Protein AF-A0A450UJD9-F1 (afdb_monomer)

Nearest PDB structures (foldseek):
  4j2n-assembly1_A  TM=7.453E-01  e=4.910E-01  Pukovnikvirus pukovnik
  7u5e-assembly1_J  TM=8.556E-01  e=4.283E+00  Aeromonas salmonicida
  2zn9-assembly1_B  TM=4.484E-01  e=8.438E-01  Homo sapiens
  5gpe-assembly1_A  TM=5.644E-01  e=4.904E+00  Cupriavidus metallidurans CH34

Structure (mmCIF, N/CA/C/O backbone):
data_AF-A0A450UJD9-F1
#
_entry.id   AF-A0A450UJD9-F1
#
loop_
_atom_site.group_PDB
_atom_site.id
_atom_site.type_symbol
_atom_site.label_atom_id
_atom_site.label_alt_id
_atom_site.label_comp_id
_atom_site.label_asym_id
_atom_site.label_entity_id
_atom_site.label_seq_id
_atom_site.pdbx_PDB_ins_code
_atom_site.Cartn_x
_atom_site.Cartn_y
_atom_site.Cartn_z
_atom_site.occupancy
_atom_site.B_iso_or_equiv
_atom_site.auth_seq_id
_atom_site.auth_comp_id
_atom_site.auth_asym_id
_atom_site.auth_atom_id
_atom_site.pdbx_PDB_model_num
ATOM 1 N N . MET A 1 1 ? 23.755 -6.854 -14.951 1.00 49.66 1 MET A N 1
ATOM 2 C CA . MET A 1 1 ? 22.302 -6.940 -14.705 1.00 49.66 1 MET A CA 1
ATOM 3 C C . MET A 1 1 ? 21.969 -5.825 -13.733 1.00 49.66 1 MET A C 1
ATOM 5 O O . MET A 1 1 ? 22.629 -5.805 -12.698 1.00 49.66 1 MET A O 1
ATOM 9 N N . PRO A 1 2 ? 21.088 -4.858 -14.049 1.00 47.31 2 PRO A N 1
ATOM 10 C CA . PRO A 1 2 ? 20.598 -3.959 -13.009 1.00 47.31 2 PRO A CA 1
ATOM 11 C C . PRO A 1 2 ? 19.969 -4.842 -11.929 1.00 47.31 2 PRO A C 1
ATOM 13 O O . PRO A 1 2 ? 19.219 -5.763 -12.255 1.00 47.31 2 PRO A O 1
ATOM 16 N N . ALA A 1 3 ? 20.377 -4.654 -10.676 1.00 50.16 3 ALA A N 1
ATOM 17 C CA . ALA A 1 3 ? 19.696 -5.294 -9.568 1.00 50.16 3 ALA A CA 1
ATOM 18 C C . ALA A 1 3 ? 18.275 -4.737 -9.589 1.00 50.16 3 ALA A C 1
ATOM 20 O O . ALA A 1 3 ? 18.065 -3.539 -9.423 1.00 50.16 3 ALA A O 1
ATOM 21 N N . ASP A 1 4 ? 17.313 -5.586 -9.923 1.00 59.97 4 ASP A N 1
ATOM 22 C CA . ASP A 1 4 ? 15.914 -5.281 -9.700 1.00 59.97 4 ASP A CA 1
ATOM 23 C C . ASP A 1 4 ? 15.787 -5.215 -8.176 1.00 59.97 4 ASP A C 1
ATOM 25 O O . ASP A 1 4 ? 15.687 -6.243 -7.508 1.00 59.97 4 ASP A O 1
ATOM 29 N N . ASP A 1 5 ? 15.938 -4.018 -7.600 1.00 68.38 5 ASP A N 1
ATOM 30 C CA . ASP A 1 5 ? 16.044 -3.829 -6.146 1.00 68.38 5 ASP A CA 1
ATOM 31 C C . ASP A 1 5 ? 14.769 -4.296 -5.404 1.00 68.38 5 ASP A C 1
ATOM 33 O O . ASP A 1 5 ? 14.683 -4.229 -4.179 1.00 68.38 5 ASP A O 1
ATOM 37 N N . GLY A 1 6 ? 13.752 -4.757 -6.144 1.00 78.94 6 GLY A N 1
ATOM 38 C CA . GLY A 1 6 ? 12.512 -5.331 -5.636 1.00 78.94 6 GLY A CA 1
ATOM 39 C C . GLY A 1 6 ? 11.514 -4.282 -5.164 1.00 78.94 6 GLY A C 1
ATOM 40 O O . GLY A 1 6 ? 10.486 -4.636 -4.594 1.00 78.94 6 GLY A O 1
ATOM 41 N N . TYR A 1 7 ? 11.802 -2.997 -5.380 1.00 86.94 7 TYR A N 1
ATOM 42 C CA . TYR A 1 7 ? 10.938 -1.889 -4.995 1.00 86.94 7 TYR A CA 1
ATOM 43 C C . TYR A 1 7 ? 9.885 -1.601 -6.067 1.00 86.94 7 TYR A C 1
ATOM 45 O O . TYR A 1 7 ? 10.168 -1.592 -7.260 1.00 86.94 7 TYR A O 1
ATOM 53 N N . LEU A 1 8 ? 8.669 -1.307 -5.619 1.00 88.56 8 LEU A N 1
ATOM 54 C CA . LEU A 1 8 ? 7.514 -1.008 -6.457 1.00 88.56 8 LEU A CA 1
ATOM 55 C C . LEU A 1 8 ? 7.226 0.493 -6.443 1.00 88.56 8 LEU A C 1
ATOM 57 O O . LEU A 1 8 ? 7.186 1.104 -5.377 1.00 88.56 8 LEU A O 1
ATOM 61 N N . ASP A 1 9 ? 6.956 1.094 -7.596 1.00 90.44 9 ASP A N 1
ATOM 62 C CA . ASP A 1 9 ? 6.382 2.442 -7.640 1.00 90.44 9 ASP A CA 1
ATOM 63 C C . ASP A 1 9 ? 4.939 2.439 -7.101 1.00 90.44 9 ASP A C 1
ATOM 65 O O . ASP A 1 9 ? 4.311 1.386 -6.973 1.00 90.44 9 ASP A O 1
ATOM 69 N N . LEU A 1 10 ? 4.386 3.619 -6.796 1.00 89.25 10 LEU A N 1
ATOM 70 C CA . LEU A 1 10 ? 3.059 3.764 -6.173 1.00 89.25 10 LEU A CA 1
ATOM 71 C C . LEU A 1 10 ? 1.951 2.979 -6.897 1.00 89.25 10 LEU A C 1
ATOM 73 O O . LEU A 1 10 ? 1.140 2.325 -6.246 1.00 89.25 10 LEU A O 1
ATOM 77 N N . ASP A 1 11 ? 1.921 3.029 -8.229 1.00 89.62 11 ASP A N 1
ATOM 78 C CA . ASP A 1 11 ? 0.897 2.348 -9.029 1.00 89.62 11 ASP A CA 1
ATOM 79 C C . ASP A 1 11 ? 1.042 0.815 -8.966 1.00 89.62 11 ASP A C 1
ATOM 81 O O . ASP A 1 11 ? 0.069 0.096 -8.734 1.00 89.62 11 ASP A O 1
ATOM 85 N N . ALA A 1 12 ? 2.275 0.309 -9.067 1.00 90.38 12 ALA A N 1
ATOM 86 C CA . ALA A 1 12 ? 2.565 -1.119 -8.954 1.00 90.38 12 ALA A CA 1
ATOM 87 C C . ALA A 1 12 ? 2.287 -1.647 -7.536 1.00 90.38 12 ALA A C 1
ATOM 89 O O . ALA A 1 12 ? 1.687 -2.708 -7.371 1.00 90.38 12 ALA A O 1
ATOM 90 N N . ALA A 1 13 ? 2.657 -0.878 -6.511 1.00 90.88 13 ALA A N 1
ATOM 91 C CA . ALA A 1 13 ? 2.377 -1.175 -5.111 1.00 90.88 13 ALA A CA 1
ATOM 92 C C . ALA A 1 13 ? 0.867 -1.218 -4.821 1.00 90.88 13 ALA A C 1
ATOM 94 O O . ALA A 1 13 ? 0.388 -2.119 -4.130 1.00 90.88 13 ALA A O 1
ATOM 95 N N . ALA A 1 14 ? 0.102 -0.282 -5.387 1.00 90.75 14 ALA A N 1
ATOM 96 C CA . ALA A 1 14 ? -1.349 -0.233 -5.242 1.00 90.75 14 ALA A CA 1
ATOM 97 C C . ALA A 1 14 ? -2.021 -1.470 -5.856 1.00 90.75 14 ALA A C 1
ATOM 99 O O . ALA A 1 14 ? -2.860 -2.102 -5.211 1.00 90.75 14 ALA A O 1
ATOM 100 N N . ARG A 1 15 ? -1.584 -1.882 -7.056 1.00 90.69 15 ARG A N 1
ATOM 101 C CA . ARG A 1 15 ? -2.047 -3.119 -7.708 1.00 90.69 15 ARG A CA 1
ATOM 102 C C . ARG A 1 15 ? -1.669 -4.371 -6.927 1.00 90.69 15 ARG A C 1
ATOM 104 O O . ARG A 1 15 ? -2.482 -5.281 -6.827 1.00 90.69 15 ARG A O 1
ATOM 111 N N . PHE A 1 16 ? -0.469 -4.401 -6.351 1.00 88.50 16 PHE A N 1
ATOM 112 C CA . PHE A 1 16 ? 0.021 -5.532 -5.566 1.00 88.50 16 PHE A CA 1
ATOM 113 C C . PHE A 1 16 ? -0.840 -5.805 -4.323 1.00 88.50 16 PHE A C 1
ATOM 115 O O . PHE A 1 16 ? -1.095 -6.958 -3.988 1.00 88.50 16 PHE A O 1
ATOM 122 N N . VAL A 1 17 ? -1.319 -4.749 -3.658 1.00 87.88 17 VAL A N 1
ATOM 123 C CA . VAL A 1 17 ? -2.173 -4.853 -2.460 1.00 87.88 17 VAL A CA 1
ATOM 124 C C . VAL A 1 17 ? -3.670 -4.853 -2.808 1.00 87.88 17 VAL A C 1
ATOM 126 O O . VAL A 1 17 ? -4.501 -5.208 -1.977 1.00 87.88 17 VAL A O 1
ATOM 129 N N . GLY A 1 18 ? -4.028 -4.490 -4.042 1.00 89.69 18 GLY A N 1
ATOM 130 C CA . GLY A 1 18 ? -5.411 -4.475 -4.518 1.00 89.69 18 GLY A CA 1
ATOM 131 C C . GLY A 1 18 ? -6.219 -3.263 -4.046 1.00 89.69 18 GLY A C 1
ATOM 132 O O . GLY A 1 18 ? -7.420 -3.384 -3.814 1.00 89.69 18 GLY A O 1
ATOM 133 N N . ILE A 1 19 ? -5.581 -2.099 -3.891 1.00 90.19 19 ILE A N 1
ATOM 134 C CA . ILE A 1 19 ? -6.241 -0.846 -3.486 1.00 90.19 19 ILE A CA 1
ATOM 135 C C . ILE A 1 19 ? -6.008 0.271 -4.506 1.00 90.19 19 ILE A C 1
ATOM 137 O O . ILE A 1 19 ? -5.142 0.176 -5.371 1.00 90.19 19 ILE A O 1
ATOM 141 N N . ALA A 1 20 ? -6.775 1.359 -4.403 1.00 92.19 20 ALA A N 1
ATOM 142 C CA . ALA A 1 20 ? -6.560 2.530 -5.244 1.00 92.19 20 ALA A CA 1
ATOM 143 C C . ALA A 1 20 ? -5.239 3.243 -4.875 1.00 92.19 20 ALA A C 1
ATOM 145 O O . ALA A 1 20 ? -4.939 3.393 -3.686 1.00 92.19 20 ALA A O 1
ATOM 146 N N . PRO A 1 21 ? -4.477 3.771 -5.852 1.00 89.62 21 PRO A N 1
ATOM 147 C CA . PRO A 1 21 ? -3.206 4.452 -5.585 1.00 89.62 21 PRO A CA 1
ATOM 148 C C . PRO A 1 21 ? -3.369 5.692 -4.697 1.00 89.62 21 PRO A C 1
ATOM 150 O O . PRO A 1 21 ? -2.499 5.984 -3.881 1.00 89.62 21 PRO A O 1
ATOM 153 N N . GLY A 1 22 ? -4.509 6.386 -4.787 1.00 90.25 22 GLY A N 1
ATOM 154 C CA . GLY A 1 22 ? -4.832 7.501 -3.894 1.00 90.25 22 GLY A CA 1
ATOM 155 C C . GLY A 1 22 ? -5.035 7.079 -2.434 1.00 90.25 22 GLY A C 1
ATOM 156 O O . GLY A 1 22 ? -4.656 7.819 -1.531 1.00 90.25 22 GLY A O 1
ATOM 157 N N . GLU A 1 23 ? -5.581 5.886 -2.187 1.00 88.38 23 GLU A N 1
ATOM 158 C CA . G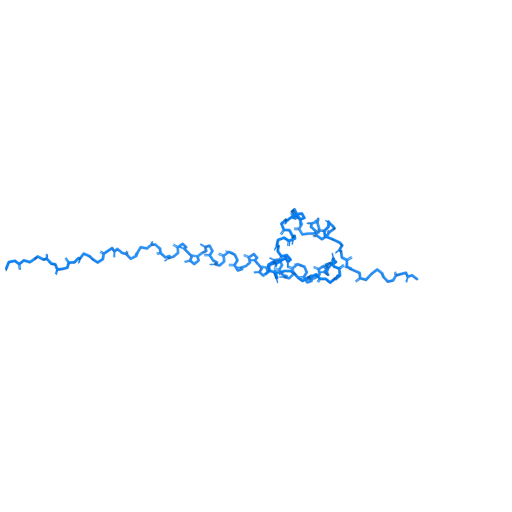LU A 1 23 ? -5.702 5.335 -0.829 1.00 88.38 23 GLU A CA 1
ATOM 159 C C . GLU A 1 23 ? -4.333 4.909 -0.294 1.00 88.38 23 GLU A C 1
ATOM 161 O O . GLU A 1 23 ? -4.000 5.189 0.857 1.00 88.38 23 GLU A O 1
ATOM 166 N N . LEU A 1 24 ? -3.495 4.316 -1.150 1.00 89.56 24 LEU A N 1
ATOM 167 C CA . LEU A 1 24 ? -2.128 3.967 -0.780 1.00 89.56 24 LEU A CA 1
ATOM 168 C C . LEU A 1 24 ? -1.281 5.206 -0.435 1.00 89.56 24 LEU A C 1
ATOM 170 O O . LEU A 1 24 ? -0.538 5.180 0.546 1.00 89.56 24 LEU A O 1
ATOM 174 N N . ASP A 1 25 ? -1.410 6.311 -1.180 1.00 89.75 25 ASP A N 1
ATOM 175 C CA . ASP A 1 25 ? -0.703 7.562 -0.856 1.00 89.75 25 ASP A CA 1
ATOM 176 C C . AS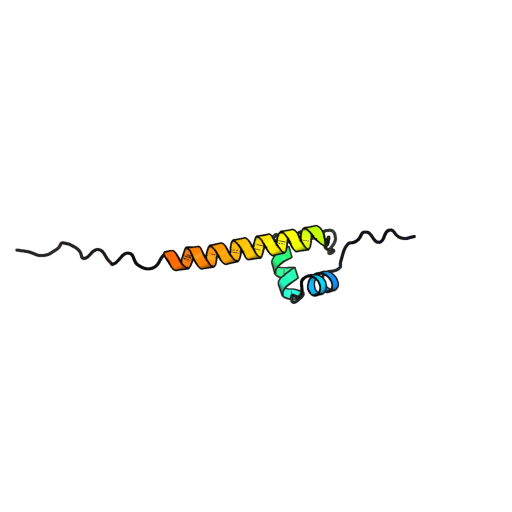P A 1 25 ? -1.165 8.144 0.488 1.00 89.75 25 ASP A C 1
ATOM 178 O O . ASP A 1 25 ? -0.336 8.609 1.271 1.00 89.75 25 ASP A O 1
ATOM 182 N N . LYS A 1 26 ? -2.463 8.060 0.815 1.00 90.44 26 LYS A N 1
ATOM 183 C CA . LYS A 1 26 ? -2.970 8.463 2.139 1.00 90.44 26 LYS A CA 1
ATOM 184 C C . LYS A 1 26 ? -2.344 7.633 3.258 1.00 90.44 26 LYS A C 1
ATOM 186 O O . LYS A 1 26 ? -1.906 8.210 4.250 1.00 90.44 26 LYS A O 1
ATOM 191 N N . LEU A 1 27 ? -2.251 6.313 3.088 1.00 87.06 27 LEU A N 1
ATOM 192 C CA . LEU A 1 27 ? -1.609 5.419 4.058 1.00 87.06 27 LEU A CA 1
ATOM 193 C C . LEU A 1 27 ? -0.117 5.730 4.227 1.00 87.06 27 LEU A C 1
ATOM 195 O O . LEU A 1 27 ? 0.389 5.764 5.349 1.00 87.06 27 LEU A O 1
ATOM 199 N N . ALA A 1 28 ? 0.580 6.017 3.127 1.00 88.19 28 ALA A N 1
ATOM 200 C CA . ALA A 1 28 ? 1.979 6.424 3.169 1.00 88.19 28 ALA A CA 1
ATOM 201 C C . ALA A 1 28 ? 2.161 7.763 3.906 1.00 88.19 28 ALA A C 1
ATOM 203 O O . ALA A 1 28 ? 3.049 7.893 4.746 1.00 88.19 28 ALA A O 1
ATOM 204 N N . ARG A 1 29 ? 1.293 8.753 3.649 1.00 87.12 29 ARG A N 1
ATOM 205 C CA . ARG A 1 29 ? 1.302 10.046 4.360 1.00 87.12 29 ARG A CA 1
ATOM 206 C C . ARG A 1 29 ? 0.955 9.917 5.839 1.00 87.12 29 ARG A C 1
ATOM 208 O O . ARG A 1 29 ? 1.505 10.652 6.649 1.00 87.12 29 ARG A O 1
ATOM 215 N N . ALA A 1 30 ? 0.065 8.993 6.187 1.00 85.88 30 ALA A N 1
ATOM 216 C CA . ALA A 1 30 ? -0.291 8.692 7.570 1.00 85.88 30 ALA A CA 1
ATOM 217 C C . ALA A 1 30 ? 0.819 7.937 8.327 1.00 85.88 30 ALA A C 1
ATOM 219 O O . ALA A 1 30 ? 0.698 7.727 9.530 1.00 85.88 30 ALA A O 1
ATOM 220 N N . GLY A 1 31 ? 1.888 7.517 7.638 1.00 84.56 31 GLY A N 1
ATOM 221 C CA . GLY A 1 31 ? 2.982 6.739 8.220 1.00 84.56 31 GLY A CA 1
ATOM 222 C C . GLY A 1 31 ? 2.652 5.260 8.432 1.00 84.56 31 GLY A C 1
ATOM 223 O O . GLY A 1 31 ? 3.476 4.534 8.983 1.00 84.56 31 GLY A O 1
ATOM 224 N N . ALA A 1 32 ? 1.485 4.793 7.974 1.00 84.81 32 ALA A N 1
ATOM 225 C CA . ALA A 1 32 ? 1.090 3.387 8.050 1.00 84.81 32 ALA A CA 1
ATOM 226 C C . ALA A 1 32 ? 1.954 2.497 7.142 1.00 84.81 32 ALA A C 1
ATOM 228 O O . ALA A 1 32 ? 2.170 1.320 7.424 1.00 84.81 32 ALA A O 1
ATOM 229 N N . VAL A 1 33 ? 2.478 3.065 6.051 1.00 86.25 33 VAL A N 1
ATOM 230 C CA . VAL A 1 33 ? 3.341 2.367 5.097 1.00 86.25 33 VAL A CA 1
ATOM 231 C C . VAL A 1 33 ? 4.598 3.188 4.822 1.00 86.25 33 VAL A C 1
ATOM 233 O O . VAL A 1 33 ? 4.520 4.380 4.535 1.00 86.25 33 VAL A O 1
ATOM 236 N N . GLN A 1 34 ? 5.765 2.542 4.868 1.00 84.25 34 GLN A N 1
ATOM 237 C CA . GLN A 1 34 ? 7.043 3.191 4.573 1.00 84.25 34 GLN A CA 1
ATOM 238 C C . GLN A 1 34 ? 7.316 3.223 3.066 1.00 84.25 34 GLN A C 1
ATOM 240 O O . GLN A 1 34 ? 7.180 2.205 2.383 1.00 84.25 34 GLN A O 1
ATOM 245 N N . ARG A 1 35 ? 7.753 4.386 2.573 1.00 87.06 35 ARG A N 1
ATOM 246 C CA . ARG A 1 35 ? 8.246 4.584 1.205 1.00 87.06 35 ARG A CA 1
ATOM 247 C C . ARG A 1 35 ? 9.657 5.162 1.226 1.00 87.06 35 ARG A C 1
ATOM 249 O O . ARG A 1 35 ? 9.939 6.051 2.025 1.00 87.06 35 ARG A O 1
ATOM 256 N N . GLU A 1 36 ? 10.508 4.697 0.323 1.00 85.62 36 GLU A N 1
ATOM 257 C CA . GLU A 1 36 ? 11.885 5.161 0.142 1.00 85.62 36 GLU A CA 1
ATOM 258 C C . GLU A 1 36 ? 12.014 5.739 -1.268 1.00 85.62 36 GLU A C 1
ATOM 260 O O . GLU A 1 36 ? 11.731 5.057 -2.250 1.00 85.62 36 GLU A O 1
ATOM 265 N N . ASN A 1 37 ? 12.366 7.024 -1.384 1.00 83.75 37 ASN A N 1
ATOM 266 C CA . ASN A 1 37 ? 12.484 7.732 -2.670 1.00 83.75 37 ASN A CA 1
ATOM 267 C C . ASN A 1 37 ? 11.248 7.603 -3.592 1.00 83.75 37 ASN A C 1
ATOM 269 O O . ASN A 1 37 ? 11.372 7.554 -4.811 1.00 83.75 37 ASN A O 1
ATOM 273 N N . GLY A 1 38 ? 10.044 7.530 -3.010 1.00 82.56 38 GLY A N 1
ATOM 274 C CA . GLY A 1 38 ? 8.788 7.370 -3.760 1.00 82.56 38 GLY A CA 1
ATOM 275 C C . GLY A 1 38 ? 8.441 5.927 -4.141 1.00 82.56 38 GLY A C 1
ATOM 276 O O . GLY A 1 38 ? 7.387 5.701 -4.734 1.00 82.56 38 GLY A O 1
ATOM 277 N N . ARG A 1 39 ? 9.273 4.958 -3.751 1.00 88.38 39 ARG A N 1
ATOM 278 C CA . ARG A 1 39 ? 9.070 3.531 -4.000 1.00 88.38 39 ARG A CA 1
ATOM 279 C C . ARG A 1 39 ? 8.763 2.761 -2.720 1.00 88.38 39 ARG A C 1
ATOM 281 O O . ARG A 1 39 ? 9.059 3.204 -1.611 1.00 88.38 39 ARG A O 1
ATOM 288 N N . PHE A 1 40 ? 8.176 1.585 -2.878 1.00 88.81 40 PHE A N 1
ATOM 289 C CA . PHE A 1 40 ? 7.648 0.748 -1.812 1.00 88.81 40 PHE A CA 1
ATOM 290 C C . PHE A 1 40 ? 8.318 -0.617 -1.823 1.00 88.81 40 PHE A C 1
ATOM 292 O O . PHE A 1 40 ? 8.335 -1.306 -2.838 1.00 88.81 40 PHE A O 1
ATOM 299 N N . HIS A 1 41 ? 8.815 -1.046 -0.668 1.00 89.56 41 HIS A N 1
ATOM 300 C CA . HIS A 1 41 ? 9.295 -2.412 -0.510 1.00 89.56 41 HIS A CA 1
ATOM 301 C C . HIS A 1 41 ? 8.094 -3.363 -0.298 1.00 89.56 41 HIS A C 1
ATOM 303 O O . HIS A 1 41 ? 7.361 -3.165 0.676 1.00 89.56 41 HIS A O 1
ATOM 309 N N . PRO A 1 42 ? 7.907 -4.435 -1.094 1.00 86.94 42 PRO A N 1
ATOM 310 C CA . PRO A 1 42 ? 6.708 -5.284 -1.073 1.00 86.94 42 PRO A CA 1
ATOM 311 C C . PRO A 1 42 ? 6.381 -5.854 0.312 1.00 86.94 42 PRO A C 1
ATOM 313 O O . PRO A 1 42 ? 5.257 -5.753 0.795 1.00 86.94 42 PRO A O 1
ATOM 316 N N . LEU A 1 43 ? 7.388 -6.396 1.007 1.00 86.50 43 LEU A N 1
ATOM 317 C CA . LEU A 1 43 ? 7.197 -6.967 2.347 1.00 86.50 43 LEU A CA 1
ATOM 318 C C . LEU A 1 43 ? 6.820 -5.917 3.405 1.00 86.50 43 LEU A C 1
ATOM 320 O O . LEU A 1 43 ? 5.971 -6.175 4.257 1.00 86.50 43 LEU A O 1
ATOM 324 N N . ARG A 1 44 ? 7.428 -4.722 3.355 1.00 86.94 44 ARG A N 1
ATOM 325 C CA . ARG A 1 44 ? 7.120 -3.636 4.302 1.00 86.94 44 ARG A CA 1
ATOM 326 C C . ARG A 1 44 ? 5.742 -3.043 4.026 1.00 86.94 44 ARG A C 1
ATOM 328 O O . ARG A 1 44 ? 5.026 -2.724 4.969 1.00 86.94 44 ARG A O 1
ATOM 335 N N . LEU A 1 45 ? 5.376 -2.958 2.749 1.00 88.56 45 LEU A N 1
ATOM 336 C CA . LEU A 1 45 ? 4.060 -2.550 2.274 1.00 88.56 45 LEU A CA 1
ATOM 337 C C . LEU A 1 45 ? 2.958 -3.446 2.845 1.00 88.56 45 LEU A C 1
ATOM 339 O O . LEU A 1 45 ? 2.047 -2.945 3.501 1.00 88.56 45 LEU A O 1
ATOM 343 N N . VAL A 1 46 ? 3.078 -4.765 2.670 1.00 88.50 46 VAL A N 1
ATOM 344 C CA . VAL A 1 46 ? 2.092 -5.727 3.189 1.00 88.50 46 VAL A CA 1
ATOM 345 C C . VAL A 1 46 ? 2.019 -5.670 4.711 1.00 88.50 46 VAL A C 1
ATOM 347 O O . VAL A 1 46 ? 0.924 -5.616 5.267 1.00 88.50 46 VAL A O 1
ATOM 350 N N . ARG A 1 47 ? 3.170 -5.634 5.395 1.00 88.25 47 ARG A N 1
ATOM 351 C CA . ARG A 1 47 ? 3.215 -5.557 6.860 1.00 88.25 47 ARG A CA 1
ATOM 352 C C . ARG A 1 47 ? 2.488 -4.317 7.387 1.00 88.25 47 ARG A C 1
ATOM 354 O O . ARG A 1 47 ? 1.629 -4.457 8.252 1.00 88.25 47 ARG A O 1
ATOM 361 N N . GLY A 1 48 ? 2.802 -3.136 6.850 1.00 87.69 48 GLY A N 1
ATOM 362 C CA . GLY A 1 48 ? 2.173 -1.878 7.260 1.00 87.69 48 GLY A CA 1
ATOM 363 C C . GLY A 1 48 ? 0.668 -1.857 6.990 1.00 87.69 48 GLY A C 1
ATOM 364 O O . GLY A 1 48 ? -0.116 -1.468 7.851 1.00 87.69 48 GLY A O 1
ATOM 365 N N . TYR A 1 49 ? 0.248 -2.374 5.834 1.00 86.50 49 TYR A N 1
ATOM 366 C CA . TYR A 1 49 ? -1.167 -2.455 5.475 1.00 86.50 49 TYR A CA 1
ATOM 367 C C . TYR A 1 4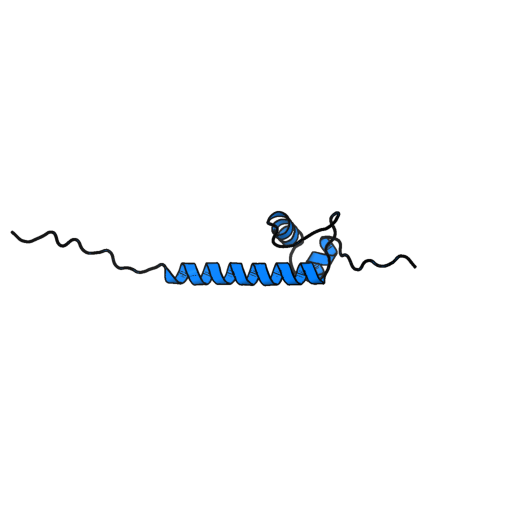9 ? -1.973 -3.383 6.400 1.00 86.50 49 TYR A C 1
ATOM 369 O O . TYR A 1 49 ? -3.059 -3.028 6.857 1.00 86.50 49 TYR A O 1
ATOM 377 N N . VAL A 1 50 ? -1.439 -4.565 6.725 1.00 85.75 50 VAL A N 1
ATOM 378 C CA . VAL A 1 50 ? -2.091 -5.509 7.651 1.00 85.75 50 VAL A CA 1
ATOM 379 C C . VAL A 1 50 ? -2.192 -4.927 9.064 1.00 85.75 50 VAL A C 1
ATOM 381 O O . VAL A 1 50 ? -3.211 -5.112 9.740 1.00 85.75 50 VAL A O 1
ATOM 384 N N . GLU A 1 51 ? -1.159 -4.214 9.515 1.00 86.12 51 GLU A N 1
ATOM 385 C CA . GLU A 1 51 ? -1.153 -3.541 10.815 1.00 86.12 51 GLU A CA 1
ATOM 386 C C . GLU A 1 51 ? -2.223 -2.439 10.879 1.00 86.12 51 GLU A C 1
ATOM 388 O O . GLU A 1 51 ? -3.021 -2.414 11.821 1.00 86.12 51 GLU A O 1
ATOM 393 N N . ASP A 1 52 ? -2.331 -1.615 9.833 1.00 84.50 52 ASP A N 1
ATOM 394 C CA . ASP A 1 52 ? -3.355 -0.571 9.722 1.00 84.50 52 ASP A CA 1
ATOM 395 C C . ASP A 1 52 ? -4.782 -1.142 9.749 1.00 84.50 52 ASP A C 1
ATOM 397 O O . ASP A 1 52 ? -5.623 -0.690 10.535 1.00 84.50 52 ASP A O 1
ATOM 401 N N . ILE A 1 53 ? -5.050 -2.208 8.983 1.00 83.06 53 ILE A N 1
ATOM 402 C CA . ILE A 1 53 ? -6.352 -2.897 9.008 1.00 83.06 53 ILE A CA 1
ATOM 403 C C . ILE A 1 53 ? -6.663 -3.416 10.415 1.00 83.06 53 ILE A C 1
ATOM 405 O O . ILE A 1 53 ? -7.800 -3.310 10.887 1.00 83.06 53 ILE A O 1
ATOM 409 N N . SER A 1 54 ? -5.669 -3.987 11.094 1.00 75.75 54 SER A N 1
ATOM 410 C CA . SER A 1 54 ? -5.841 -4.566 12.428 1.00 75.75 54 SER A CA 1
ATOM 411 C C . SER A 1 54 ? -6.188 -3.495 13.465 1.00 75.75 54 SER A C 1
ATOM 413 O O . SER A 1 54 ? -7.108 -3.680 14.269 1.00 75.75 54 SER A O 1
ATOM 415 N N . ILE A 1 55 ? -5.518 -2.341 13.409 1.00 77.62 55 ILE A N 1
ATOM 416 C CA . ILE A 1 55 ? -5.797 -1.187 14.274 1.00 77.62 55 ILE A CA 1
ATOM 417 C C . ILE A 1 55 ? -7.173 -0.591 13.957 1.00 77.62 55 ILE A C 1
ATOM 419 O O . ILE A 1 55 ? -7.979 -0.366 14.869 1.00 77.62 55 ILE A O 1
ATOM 423 N N . SER A 1 56 ? -7.479 -0.389 12.675 1.00 74.88 56 SER A N 1
ATOM 424 C CA . SER A 1 56 ? -8.759 0.151 12.210 1.00 74.88 56 SER A CA 1
ATOM 425 C C . SER A 1 56 ? -9.938 -0.722 12.650 1.00 74.88 56 SER A C 1
ATOM 427 O O . SER A 1 56 ? -10.924 -0.214 13.193 1.00 74.88 56 SER A O 1
ATOM 429 N N . ARG A 1 57 ? -9.819 -2.053 12.542 1.00 67.88 57 ARG A N 1
ATOM 430 C CA . ARG A 1 57 ? -10.834 -2.995 13.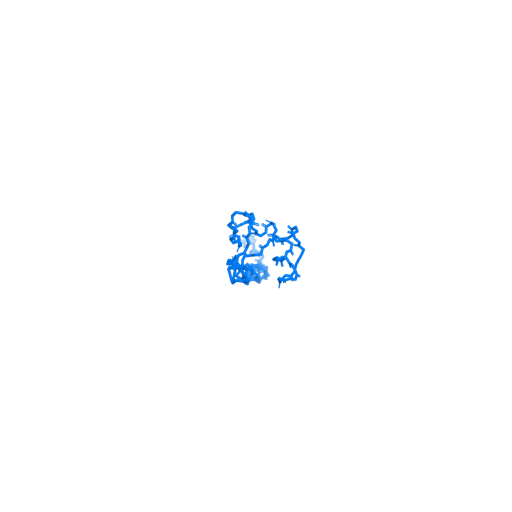047 1.00 67.88 57 ARG A CA 1
ATOM 431 C C . ARG A 1 57 ? -10.983 -2.935 14.567 1.00 67.88 57 ARG A C 1
ATOM 433 O O . ARG A 1 57 ? -12.111 -2.949 15.063 1.00 67.88 57 ARG A O 1
ATOM 440 N N . LYS A 1 58 ? -9.880 -2.806 15.313 1.00 64.81 58 LYS A N 1
ATOM 441 C CA . LYS A 1 58 ? -9.909 -2.687 16.781 1.00 64.81 58 LYS A CA 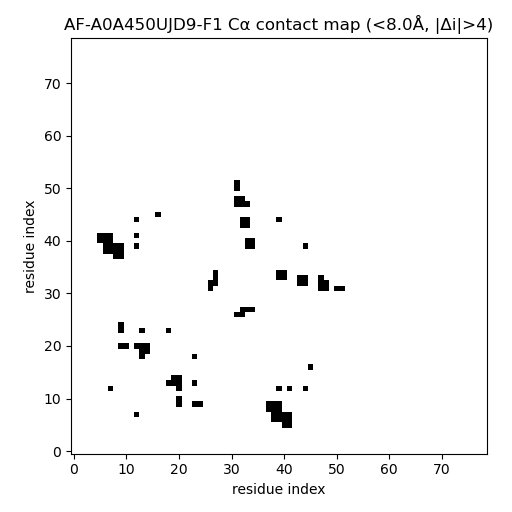1
ATOM 442 C C . LYS A 1 58 ? -10.613 -1.406 17.242 1.00 64.81 58 LYS A C 1
ATOM 444 O O . LYS A 1 58 ? -11.399 -1.463 18.186 1.00 64.81 58 LYS A O 1
ATOM 449 N N 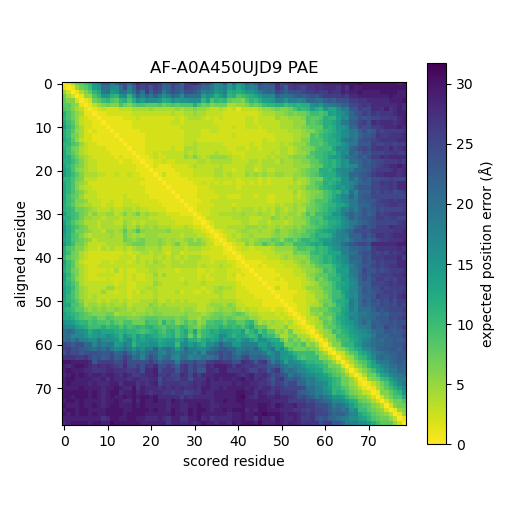. ARG A 1 59 ? -10.416 -0.277 16.547 1.00 61.00 59 ARG A N 1
ATOM 450 C CA . ARG A 1 59 ? -11.144 0.984 16.803 1.00 61.00 59 ARG A CA 1
ATOM 451 C C . ARG A 1 59 ? -12.651 0.848 16.586 1.00 61.00 59 ARG A C 1
ATOM 453 O O . ARG A 1 59 ? -13.431 1.277 17.433 1.00 61.00 59 ARG A O 1
ATOM 460 N N . ILE A 1 60 ? -13.066 0.216 15.488 1.00 59.84 60 ILE A N 1
ATOM 461 C CA . ILE A 1 60 ? -14.490 0.015 1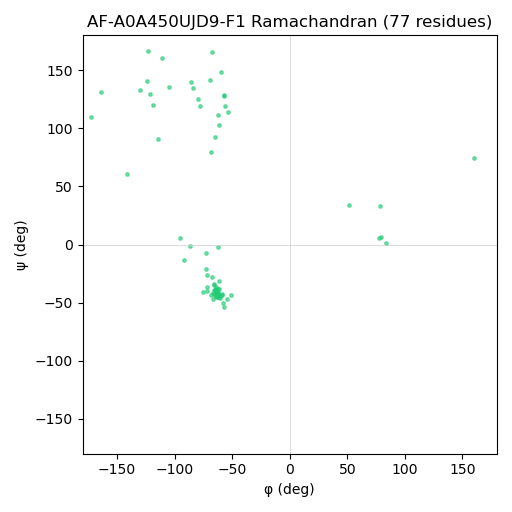5.167 1.00 59.84 60 ILE A CA 1
ATOM 462 C C . ILE A 1 60 ? -15.178 -0.881 16.212 1.00 59.84 60 ILE A C 1
ATOM 464 O O . ILE A 1 60 ? -16.338 -0.649 16.555 1.00 59.84 60 ILE A O 1
ATOM 468 N N . MET A 1 61 ? -14.478 -1.891 16.734 1.00 56.38 61 MET A N 1
ATOM 469 C CA . MET A 1 61 ? -14.999 -2.770 17.787 1.00 56.38 61 MET A CA 1
ATOM 470 C C . MET A 1 61 ? -15.015 -2.093 19.165 1.00 56.38 61 MET A C 1
ATOM 472 O O . MET A 1 61 ? -16.005 -2.206 19.881 1.00 56.38 61 MET A O 1
ATOM 476 N N . GLY A 1 62 ? -13.970 -1.335 19.515 1.00 56.44 62 GLY A N 1
ATOM 477 C CA . GLY A 1 62 ? -13.900 -0.587 20.775 1.00 56.44 62 GLY A CA 1
ATOM 478 C C . GLY A 1 62 ? -14.988 0.485 20.903 1.00 56.44 62 GLY A C 1
ATOM 479 O O . GLY A 1 62 ? -15.587 0.624 21.966 1.00 56.44 62 GLY A O 1
ATOM 480 N N . ASN A 1 63 ? -15.324 1.175 19.807 1.00 53.31 63 ASN A N 1
ATOM 481 C CA . ASN A 1 63 ? -16.398 2.175 19.807 1.00 53.31 63 ASN A CA 1
ATOM 482 C C . ASN A 1 63 ? -17.806 1.571 19.905 1.00 53.31 63 ASN A C 1
ATOM 484 O O . ASN A 1 63 ? -18.710 2.229 20.417 1.00 53.31 63 ASN A O 1
ATOM 488 N N . ARG A 1 64 ? -18.018 0.325 19.456 1.00 53.00 64 ARG A N 1
ATOM 489 C CA . ARG A 1 64 ? -19.319 -0.350 19.612 1.00 53.00 64 ARG A CA 1
ATOM 490 C C . ARG A 1 64 ? -19.608 -0.774 21.053 1.00 53.00 64 ARG A C 1
ATOM 492 O O . ARG A 1 64 ? -20.773 -0.921 21.401 1.00 53.00 64 ARG A O 1
ATOM 499 N N . CYS A 1 65 ? -18.586 -0.901 21.899 1.00 52.09 65 CYS A N 1
ATOM 500 C CA . CYS A 1 65 ? -18.757 -1.238 23.314 1.00 52.09 65 CYS A CA 1
ATOM 501 C C . CYS A 1 65 ? -19.010 -0.020 24.225 1.00 52.09 65 CYS A C 1
ATOM 503 O O . CYS A 1 65 ? -19.215 -0.199 25.421 1.00 52.09 65 CYS A O 1
ATOM 505 N N . MET A 1 66 ? -19.024 1.211 23.695 1.00 51.62 66 MET A N 1
ATOM 506 C CA . MET A 1 66 ? -19.181 2.443 24.492 1.00 51.62 66 MET A CA 1
ATOM 507 C C . MET A 1 66 ? -20.622 2.982 24.580 1.00 51.62 66 MET A C 1
ATOM 509 O O . MET A 1 66 ? -20.839 4.030 25.182 1.00 51.62 66 MET A O 1
ATOM 513 N N . TYR A 1 67 ? -21.632 2.275 24.060 1.00 53.31 67 TYR A N 1
ATOM 514 C CA . TYR A 1 67 ? -23.039 2.680 24.199 1.00 53.31 67 TYR A CA 1
ATOM 515 C C . TYR A 1 67 ? -23.856 1.700 25.045 1.00 53.31 67 TYR A C 1
ATOM 517 O O . TYR A 1 67 ? -24.467 0.774 24.520 1.00 53.31 67 TYR A O 1
ATOM 525 N N . ARG A 1 68 ? -23.894 1.964 26.358 1.00 51.38 68 ARG A N 1
ATOM 526 C CA . ARG A 1 68 ? -25.101 2.055 27.217 1.00 51.38 68 ARG A CA 1
ATOM 527 C C . ARG A 1 68 ? -24.721 1.879 28.690 1.00 51.38 68 ARG A C 1
ATOM 529 O O . ARG A 1 68 ? -25.053 0.882 29.322 1.00 51.38 68 ARG A O 1
ATOM 536 N N . SER A 1 69 ? -24.115 2.907 29.272 1.00 52.34 69 SER A N 1
ATOM 537 C CA . SER A 1 69 ? -24.462 3.214 30.661 1.00 52.34 69 SER A CA 1
ATOM 538 C C . SER A 1 69 ? -25.814 3.936 30.611 1.00 52.34 69 SER A C 1
ATOM 540 O 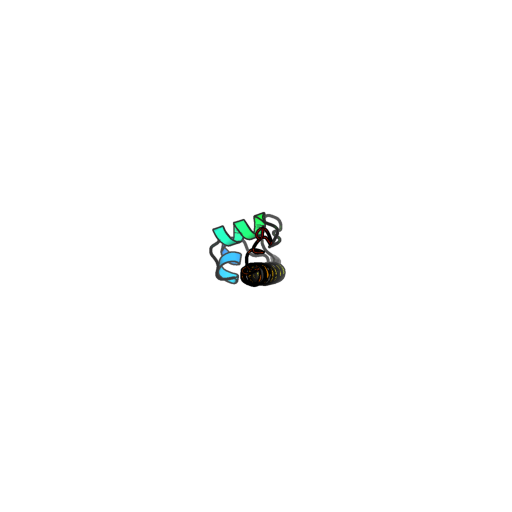O . SER A 1 69 ? -25.897 4.963 29.930 1.00 52.34 69 SER A O 1
ATOM 542 N N . PRO A 1 70 ? -26.893 3.421 31.232 1.00 59.72 70 PRO A N 1
ATOM 543 C CA . PRO A 1 70 ? -28.132 4.183 31.340 1.00 59.72 70 PRO A CA 1
ATOM 544 C C . PRO A 1 70 ? -27.855 5.486 32.110 1.00 59.72 70 PRO A C 1
ATOM 546 O O . PRO A 1 70 ? -26.973 5.502 32.979 1.00 59.72 70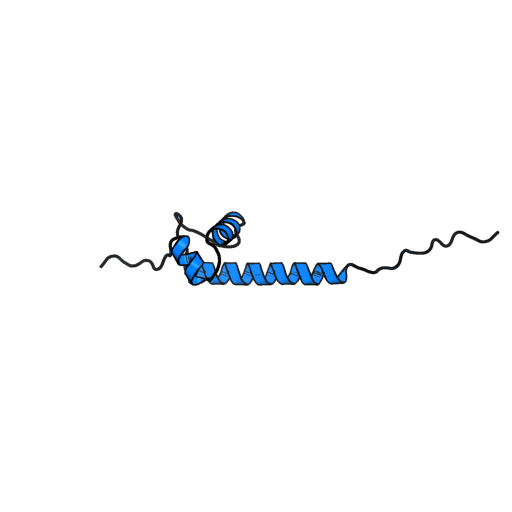 PRO A O 1
ATOM 549 N N . PRO A 1 71 ? -28.566 6.588 31.809 1.00 56.12 71 PRO A N 1
ATOM 550 C CA . PRO A 1 71 ? -28.434 7.809 32.590 1.00 56.12 71 PRO A CA 1
ATOM 551 C C . PRO A 1 71 ? -28.753 7.479 34.050 1.00 56.12 71 PRO A C 1
ATOM 553 O O . PRO A 1 71 ? -29.772 6.849 34.340 1.00 56.12 71 PRO A O 1
ATOM 556 N N . ARG A 1 72 ? -27.865 7.870 34.973 1.00 59.09 72 ARG A N 1
ATOM 557 C CA . ARG A 1 72 ? -28.147 7.785 36.408 1.00 59.09 72 ARG A CA 1
ATOM 558 C C . ARG A 1 72 ? -29.361 8.676 36.663 1.00 59.09 72 ARG A C 1
ATOM 560 O O . ARG A 1 72 ? -29.225 9.896 36.650 1.00 59.09 72 ARG A O 1
ATOM 567 N N . LEU A 1 73 ? -30.540 8.071 36.826 1.00 56.94 73 LEU A N 1
ATOM 568 C CA . LEU A 1 73 ? -31.717 8.766 37.335 1.00 56.94 73 LEU A CA 1
ATOM 569 C C . LEU A 1 73 ? -31.306 9.417 38.653 1.00 56.94 73 LEU A C 1
ATOM 571 O O . LEU A 1 73 ? -30.933 8.727 39.601 1.00 56.94 73 LEU A O 1
ATOM 575 N N . GLY A 1 74 ? -31.300 10.749 38.667 1.00 50.78 74 GLY A N 1
ATOM 576 C CA . GLY A 1 74 ? -31.026 11.523 39.861 1.00 50.78 74 GLY A CA 1
ATOM 577 C C . GLY A 1 74 ? -32.009 11.120 40.951 1.00 50.78 74 GLY A C 1
ATOM 578 O O . GLY A 1 74 ? -33.221 11.268 40.791 1.00 50.78 74 GLY A O 1
ATOM 579 N N . SER A 1 75 ? -31.482 10.610 42.059 1.00 54.81 75 SER A N 1
ATOM 580 C CA . SER A 1 75 ? -32.219 10.446 43.309 1.00 54.81 75 SER A CA 1
ATOM 581 C C . SER A 1 75 ? -32.505 11.835 43.878 1.00 54.81 75 SER A C 1
ATOM 583 O O . SER A 1 75 ? -31.786 12.333 44.736 1.00 54.81 75 SER A O 1
ATOM 585 N N . GLY A 1 76 ? -33.521 12.492 43.329 1.00 59.72 76 GLY A N 1
ATOM 586 C CA . GLY A 1 76 ? -33.931 13.841 43.687 1.00 59.72 76 GLY A CA 1
ATOM 587 C C . GLY A 1 76 ? -35.445 13.955 43.694 1.00 59.72 76 GLY A C 1
ATOM 588 O O . GLY A 1 76 ? -35.998 14.707 42.906 1.00 59.72 76 GLY A O 1
ATOM 589 N N . ALA A 1 77 ? -36.112 13.171 44.541 1.00 51.50 77 ALA A N 1
ATOM 590 C CA . ALA A 1 77 ? -37.474 13.435 45.002 1.00 51.50 77 ALA A CA 1
ATOM 591 C C . ALA A 1 77 ? -37.843 12.429 46.097 1.00 51.50 77 ALA A C 1
ATOM 593 O O . ALA A 1 77 ? -38.069 11.266 45.784 1.00 51.50 77 ALA A O 1
ATOM 594 N N . LYS A 1 78 ? -37.952 12.872 47.353 1.00 49.44 78 LYS A N 1
ATOM 595 C CA . LYS A 1 78 ? -39.219 12.887 48.102 1.00 49.44 78 LYS A CA 1
ATOM 596 C C . LYS A 1 78 ? -39.079 13.809 49.323 1.00 49.44 78 LYS A C 1
ATOM 598 O O . LYS A 1 78 ? -38.080 13.750 50.026 1.00 49.44 78 LYS A O 1
ATOM 603 N N . ARG A 1 79 ? -40.102 14.664 49.406 1.00 51.03 79 ARG A N 1
ATOM 604 C CA . ARG A 1 79 ? -40.627 15.522 50.480 1.00 51.03 79 ARG A CA 1
ATOM 605 C C . ARG A 1 79 ? -40.031 15.367 51.870 1.00 51.03 79 ARG A C 1
ATOM 607 O O . ARG A 1 79 ? -40.011 14.218 52.353 1.00 51.03 79 ARG A O 1
#

Foldseek 3Di:
DPPPVQWAALVRLCVLVVHDSVVVVVCCVVVLAPDDPRTHRNVRSVVSVVVVVVVVVVVVVVVVVPPDPDPPPPPDDDD

Secondary structure (DSSP, 8-state):
-------EEHHHHHHHHTS-HHHHHHHHHTTSS--BTTEE-HHHHHHHHHHHHHHHHHHHHHHHTT--PPP--------

Radius of gyration: 22.3 Å; Cα contacts (8 Å, |Δi|>4): 54; chains: 1; bounding box: 63×22×65 Å

Solvent-accessible surface area (backbone atoms only — not comparable to full-atom values): 4850 Å² total; per-residue (Å²): 128,83,77,78,84,67,59,27,47,55,65,57,43,12,60,74,76,72,50,56,46,71,58,48,51,50,36,40,73,70,63,46,24,67,63,57,99,73,24,29,44,60,70,55,38,52,53,22,50,54,52,47,52,52,52,53,52,49,50,60,54,56,61,66,72,71,77,76,81,74,80,80,78,76,95,77,84,80,134

Organism: NCBI:txid2126337

Mean predicted aligned error: 12.32 Å

Sequence (79 aa):
MPADDGYLDLDAAARFVGIAPGELDKLARAGAVQRENGRFHPLRLVRGYVEDISISRKRIMGNRCMYRSPPRLGSGAKR

pLDDT: mean 75.85, std 15.6, range [47.31, 92.19]